Protein AF-A0A7S1CT70-F1 (afdb_monomer)

Sequence (109 aa):
QLRDQDISLQVLTISDHADQYFCCFVIGEGDDIGWLGYFIGKSKYLEKLRIFSWGEGQNTEAFIIDGINRNQSINSLRIGTDLRGVSFRNLRPFFRKNNNRLYQLEFNF

Radius of gyration: 12.8 Å; Cα contacts (8 Å, |Δi|>4): 204; chains: 1; bounding box: 31×29×34 Å

Organism: NCBI:txid267567

Foldseek 3Di:
DDDQCPQAAQEAAADCDDDPVDDHDYAEPPDDLLVVLQSQLPHQRHAEYHYQDHYPPDQCLSSLQSHQLNHQRHQAYYYNDDNVPDDPVSCVSNVVVRPDNNPYDYYHD

Nearest PDB structures (foldseek):
  4z79-assembly1_A  TM=5.790E-01  e=7.187E-02  Homo sapiens
  8iai-assembly1_Y  TM=4.487E-01  e=2.632E-02  Sus scrofa
  1io0-assembly1_A  TM=4.639E-01  e=3.836E-02  Gallus gallus
  4rwt-assembly2_C  TM=5.103E-01  e=4.724E-01  Homo sapiens
  8fvu-assembly1_A  TM=5.474E-01  e=5.817E+00  Homo sapiens

pLDDT: mean 82.26, std 11.18, range [52.81, 94.44]

Structure (mmCIF, N/CA/C/O backbone):
data_AF-A0A7S1CT70-F1
#
_entry.id   AF-A0A7S1CT70-F1
#
loop_
_atom_site.group_PDB
_atom_site.id
_atom_site.type_symbol
_atom_site.label_atom_id
_atom_site.label_alt_id
_atom_site.label_comp_id
_atom_site.label_asym_id
_atom_site.label_entity_id
_atom_site.label_seq_id
_atom_site.pdbx_PDB_ins_code
_atom_site.Cartn_x
_atom_site.Cartn_y
_atom_site.Cartn_z
_atom_site.occupancy
_atom_site.B_iso_or_equiv
_atom_site.auth_seq_id
_atom_site.auth_comp_id
_atom_site.auth_asym_id
_atom_site.auth_atom_id
_atom_site.pdbx_PDB_model_num
ATOM 1 N N . GLN A 1 1 ? -11.341 -5.048 -13.358 1.00 55.19 1 GLN A N 1
ATOM 2 C CA . GLN A 1 1 ? -11.152 -3.583 -13.326 1.00 55.19 1 GLN A CA 1
ATOM 3 C C . GLN A 1 1 ? -11.585 -3.082 -11.962 1.00 55.19 1 GLN A C 1
ATOM 5 O O . GLN A 1 1 ? -12.720 -3.355 -11.586 1.00 55.19 1 GLN A O 1
ATOM 10 N N . LEU A 1 2 ? -10.688 -2.410 -11.232 1.00 61.84 2 LEU A N 1
ATOM 11 C CA . LEU A 1 2 ? -11.051 -1.660 -10.028 1.00 61.84 2 LEU A CA 1
ATOM 12 C C . LEU A 1 2 ? -12.016 -0.549 -10.446 1.00 61.84 2 LEU A C 1
ATOM 14 O O . LEU A 1 2 ? -11.746 0.164 -11.411 1.00 61.84 2 LEU A O 1
ATOM 18 N N . ARG A 1 3 ? -13.157 -0.441 -9.773 1.00 58.53 3 ARG A N 1
ATOM 19 C CA . ARG A 1 3 ? -14.102 0.661 -9.979 1.00 58.53 3 ARG A CA 1
ATOM 20 C C . ARG A 1 3 ? -13.936 1.656 -8.841 1.00 58.53 3 ARG A C 1
ATOM 22 O O . ARG A 1 3 ? -13.630 1.254 -7.719 1.00 58.53 3 ARG A O 1
ATOM 29 N N . ASP A 1 4 ? -14.168 2.937 -9.113 1.00 52.91 4 ASP A N 1
ATOM 30 C CA . ASP A 1 4 ? -14.274 3.936 -8.051 1.00 52.91 4 ASP A CA 1
ATOM 31 C C . ASP A 1 4 ? -15.302 3.465 -7.014 1.00 52.91 4 ASP A C 1
ATOM 33 O O . ASP A 1 4 ? -16.416 3.079 -7.363 1.00 52.91 4 ASP A O 1
ATOM 37 N N . GLN A 1 5 ? -14.912 3.489 -5.738 1.00 52.81 5 GLN A N 1
ATOM 38 C CA . GLN A 1 5 ? -15.730 3.011 -4.619 1.00 52.81 5 GLN A CA 1
ATOM 39 C C . GLN A 1 5 ? -16.078 1.517 -4.672 1.00 52.81 5 GLN A C 1
ATOM 41 O O . GLN A 1 5 ? -17.203 1.137 -4.353 1.00 52.81 5 GLN A O 1
ATOM 46 N N . ASP A 1 6 ? -15.124 0.646 -5.009 1.00 63.03 6 ASP A N 1
ATOM 47 C CA . ASP A 1 6 ? -15.273 -0.786 -4.732 1.00 63.03 6 ASP A CA 1
ATOM 48 C C . ASP A 1 6 ? -15.315 -1.023 -3.205 1.00 63.03 6 ASP A C 1
ATOM 50 O O . ASP A 1 6 ? -14.308 -1.286 -2.542 1.00 63.03 6 ASP A O 1
ATOM 54 N N . ILE A 1 7 ? -16.504 -0.820 -2.626 1.00 62.00 7 ILE A N 1
ATOM 55 C CA . ILE A 1 7 ? -16.789 -0.747 -1.184 1.00 62.00 7 ILE A CA 1
ATOM 56 C C . ILE A 1 7 ? -16.533 -2.063 -0.440 1.00 62.00 7 ILE A C 1
ATOM 58 O O . ILE A 1 7 ? -16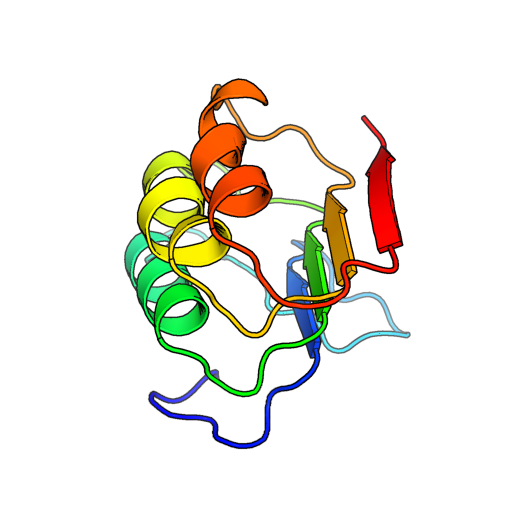.684 -2.118 0.776 1.00 62.00 7 ILE A O 1
ATOM 62 N N . SER A 1 8 ? -16.150 -3.124 -1.148 1.00 74.50 8 SER A N 1
ATOM 63 C CA . SER A 1 8 ? -15.832 -4.431 -0.570 1.00 74.50 8 SER A CA 1
ATOM 64 C C . SER A 1 8 ? -14.369 -4.840 -0.706 1.00 74.50 8 SER A C 1
ATOM 66 O O . SER A 1 8 ? -13.996 -5.904 -0.209 1.00 74.50 8 SER A O 1
ATOM 68 N N . LEU A 1 9 ? -13.518 -4.040 -1.359 1.00 84.75 9 LEU A N 1
ATOM 69 C CA . LEU A 1 9 ? -12.132 -4.444 -1.577 1.00 84.75 9 LEU A CA 1
ATOM 70 C C . LEU A 1 9 ? -11.308 -4.335 -0.286 1.00 84.75 9 LEU A C 1
ATOM 72 O O . LEU A 1 9 ? -10.786 -3.274 0.052 1.00 84.75 9 LEU A O 1
ATOM 76 N N . GLN A 1 10 ? -11.162 -5.466 0.404 1.00 90.25 10 GLN A N 1
ATOM 77 C CA . GLN A 1 10 ? -10.376 -5.579 1.636 1.00 90.25 10 GLN A CA 1
ATOM 78 C C . GLN A 1 10 ? -8.901 -5.889 1.402 1.00 90.25 10 GLN A C 1
ATOM 80 O O . GLN A 1 10 ? -8.056 -5.558 2.235 1.00 90.25 10 GLN A O 1
ATOM 85 N N . VAL A 1 11 ? -8.581 -6.534 0.281 1.00 90.75 11 VAL A N 1
ATOM 86 C CA . VAL A 1 11 ? -7.226 -6.979 -0.043 1.00 90.75 11 VAL A CA 1
ATOM 87 C C . VAL A 1 11 ? -6.882 -6.532 -1.452 1.00 90.75 11 VAL A C 1
ATOM 89 O O . VAL A 1 11 ? -7.578 -6.885 -2.399 1.00 90.75 11 VAL A O 1
ATOM 92 N N . LEU A 1 12 ? -5.778 -5.803 -1.585 1.00 91.00 12 LEU A N 1
ATOM 93 C CA . LEU A 1 12 ? -5.185 -5.453 -2.868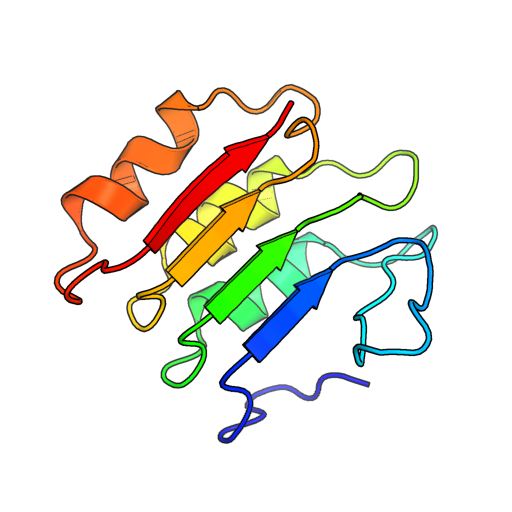 1.00 91.00 12 LEU A CA 1
ATOM 94 C C . LEU A 1 12 ? -3.768 -6.019 -2.927 1.00 91.00 12 LEU A C 1
ATOM 96 O O . LEU A 1 12 ? -2.939 -5.732 -2.062 1.00 91.00 12 LEU A O 1
ATOM 100 N N . THR A 1 13 ? -3.510 -6.825 -3.953 1.00 90.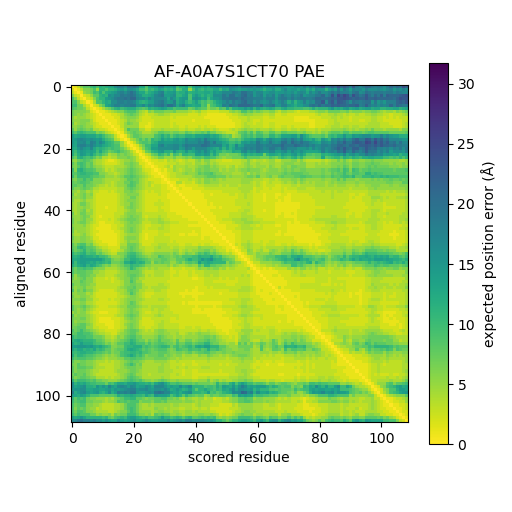31 13 THR A N 1
ATOM 101 C CA . THR A 1 13 ? -2.176 -7.337 -4.269 1.00 90.31 13 THR A CA 1
ATOM 102 C C . THR A 1 13 ? -1.744 -6.759 -5.605 1.00 90.31 13 THR A C 1
ATOM 104 O O . THR A 1 13 ? -2.467 -6.911 -6.582 1.00 90.31 13 THR A O 1
ATOM 107 N N . ILE A 1 14 ? -0.593 -6.096 -5.637 1.00 88.62 14 ILE A N 1
ATOM 108 C CA . ILE A 1 14 ? 0.017 -5.524 -6.838 1.00 88.62 14 ILE A CA 1
ATOM 109 C C . ILE A 1 14 ? 1.184 -6.419 -7.248 1.00 88.62 14 ILE A C 1
ATOM 111 O O . ILE A 1 14 ? 2.056 -6.709 -6.423 1.00 88.62 14 ILE A O 1
ATOM 115 N N . SER A 1 15 ? 1.160 -6.878 -8.497 1.00 85.94 15 SER A N 1
ATOM 116 C CA . SER A 1 15 ? 2.180 -7.752 -9.079 1.00 85.94 15 SER A CA 1
ATOM 117 C C . SER A 1 15 ? 2.119 -7.674 -10.606 1.00 85.94 15 SER A C 1
ATOM 119 O O . SER A 1 15 ? 1.030 -7.648 -11.173 1.00 85.94 15 SER A O 1
ATOM 121 N N . ASP A 1 16 ? 3.270 -7.652 -11.266 1.00 77.19 16 ASP A N 1
ATOM 122 C CA . ASP A 1 16 ? 3.452 -7.767 -12.723 1.00 77.19 16 ASP A CA 1
ATOM 123 C C . ASP A 1 16 ? 3.172 -9.180 -13.263 1.00 77.19 16 ASP A C 1
ATOM 125 O O . ASP A 1 16 ? 2.908 -9.363 -14.45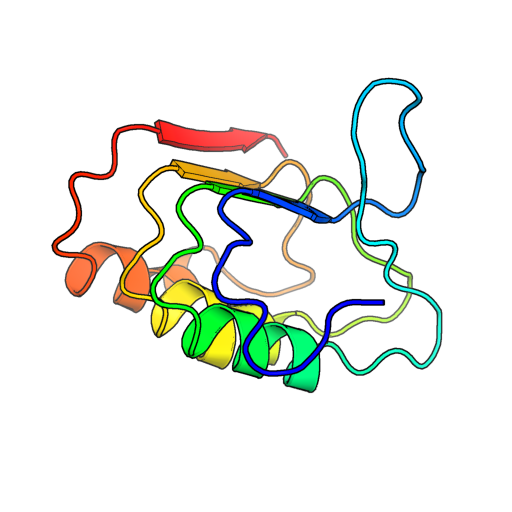2 1.00 77.19 16 ASP A O 1
ATOM 129 N N . HIS A 1 17 ? 3.152 -10.179 -12.382 1.00 70.62 17 HIS A N 1
ATOM 130 C CA . HIS A 1 17 ?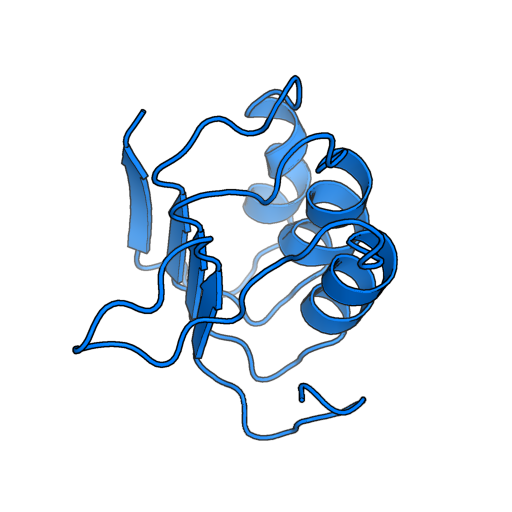 2.745 -11.539 -12.696 1.00 70.62 17 HIS A CA 1
ATOM 131 C C . HIS A 1 17 ? 1.428 -11.890 -12.001 1.00 70.62 17 HIS A C 1
ATOM 133 O O . HIS A 1 17 ? 1.244 -11.645 -10.802 1.00 70.62 17 HIS A O 1
ATOM 139 N N . ALA A 1 18 ? 0.515 -12.508 -12.751 1.00 60.19 18 ALA A N 1
ATOM 140 C CA . ALA A 1 18 ? -0.631 -13.192 -12.173 1.00 60.19 18 ALA A CA 1
ATOM 141 C C . ALA A 1 18 ? -0.129 -14.480 -11.505 1.00 60.19 18 ALA A C 1
ATOM 143 O O . ALA A 1 18 ? 0.173 -15.461 -12.184 1.00 60.19 18 ALA A O 1
ATOM 144 N N . ASP A 1 19 ? 0.005 -14.466 -10.181 1.00 56.41 19 ASP A N 1
ATOM 145 C CA . ASP A 1 19 ? 0.248 -15.690 -9.425 1.00 56.41 19 ASP A CA 1
ATOM 146 C C . ASP A 1 19 ? -1.043 -16.524 -9.424 1.00 56.41 19 ASP A C 1
ATOM 148 O O . ASP A 1 19 ? -2.136 -15.996 -9.214 1.00 56.41 19 ASP A O 1
ATOM 152 N N . GLN A 1 20 ? -0.935 -17.832 -9.656 1.00 52.84 20 GLN A N 1
ATOM 153 C CA . GLN A 1 20 ? -2.086 -18.739 -9.773 1.00 52.84 20 GLN A CA 1
ATOM 154 C C . GLN A 1 20 ? -2.928 -18.797 -8.486 1.00 52.84 20 GLN A C 1
ATOM 156 O O . GLN A 1 20 ? -4.071 -19.251 -8.510 1.00 52.84 20 GLN A O 1
ATOM 161 N N . TYR A 1 21 ? -2.378 -18.314 -7.370 1.00 56.19 21 TYR A N 1
ATOM 162 C CA . TYR A 1 21 ? -2.997 -18.356 -6.048 1.00 56.19 21 TYR A CA 1
ATOM 163 C C . TYR A 1 21 ? -3.617 -17.029 -5.591 1.00 56.19 21 TYR A C 1
ATOM 165 O O . TYR A 1 21 ? -4.318 -17.013 -4.576 1.00 56.19 21 TYR A O 1
ATOM 173 N N . PHE A 1 22 ? -3.397 -15.921 -6.308 1.00 58.97 22 PHE A N 1
ATOM 174 C CA . PHE A 1 22 ? -3.876 -14.604 -5.885 1.00 58.97 22 PHE A CA 1
ATOM 175 C C . PHE A 1 22 ? -4.411 -13.782 -7.060 1.00 58.97 22 PHE A C 1
ATOM 177 O O . PHE A 1 22 ? -3.753 -13.616 -8.081 1.00 58.97 22 PHE A O 1
ATOM 184 N N . CYS A 1 23 ? -5.594 -13.184 -6.887 1.00 65.88 23 CYS A N 1
ATOM 185 C CA . CYS A 1 23 ? -6.047 -12.120 -7.777 1.00 65.88 23 CYS A CA 1
ATOM 186 C C . CYS A 1 23 ? -5.112 -10.910 -7.616 1.00 65.88 23 CYS A C 1
ATOM 188 O O . CYS A 1 23 ? -5.184 -10.198 -6.609 1.00 65.88 23 CYS A O 1
ATOM 190 N N . CYS A 1 24 ? -4.234 -10.694 -8.595 1.00 77.00 24 CYS A N 1
ATOM 191 C CA . CYS A 1 24 ? -3.318 -9.559 -8.637 1.00 77.00 24 CYS A CA 1
ATOM 192 C C . CYS A 1 24 ? -3.882 -8.431 -9.507 1.00 77.00 24 CYS A C 1
ATOM 194 O O . CYS A 1 24 ? -4.453 -8.664 -10.573 1.00 77.00 24 CYS A O 1
ATOM 196 N N . PHE A 1 25 ? -3.691 -7.196 -9.055 1.00 83.75 25 PHE A N 1
ATOM 197 C CA . PHE A 1 25 ? -3.803 -6.016 -9.892 1.00 83.75 25 PHE A CA 1
ATOM 198 C C . PHE A 1 25 ? -2.467 -5.819 -10.609 1.00 83.75 25 PHE A C 1
ATOM 200 O O . PHE A 1 25 ? -1.452 -5.520 -9.976 1.00 83.75 25 PHE A O 1
ATOM 207 N N . VAL A 1 26 ? -2.481 -6.038 -11.920 1.00 83.56 26 VAL A N 1
ATOM 208 C CA . VAL A 1 26 ? -1.314 -5.866 -12.785 1.00 83.56 26 VAL A CA 1
ATOM 209 C C . VAL A 1 26 ? -1.251 -4.409 -13.219 1.00 83.56 26 VAL A C 1
ATOM 211 O O . VAL A 1 26 ? -2.244 -3.887 -13.718 1.00 83.56 26 VAL A O 1
ATOM 214 N N . ILE A 1 27 ? -0.099 -3.768 -13.009 1.00 79.50 27 ILE A N 1
ATOM 215 C CA . ILE A 1 27 ? 0.176 -2.415 -13.501 1.00 79.50 27 ILE A CA 1
ATOM 216 C C . ILE A 1 27 ? 0.896 -2.552 -14.839 1.00 79.50 27 ILE A C 1
ATOM 218 O O . ILE A 1 27 ? 2.036 -3.016 -14.882 1.00 79.50 27 ILE A O 1
ATOM 222 N N . GLY A 1 28 ? 0.222 -2.166 -15.913 1.00 78.62 28 GLY A N 1
ATOM 223 C CA . GLY A 1 28 ? 0.763 -2.139 -17.261 1.00 78.62 28 GLY A CA 1
ATOM 224 C C . GLY A 1 28 ? 1.519 -0.853 -17.593 1.00 78.62 28 GLY A C 1
ATOM 225 O O . GLY A 1 28 ? 1.575 0.114 -16.826 1.00 78.62 28 GLY A O 1
ATOM 226 N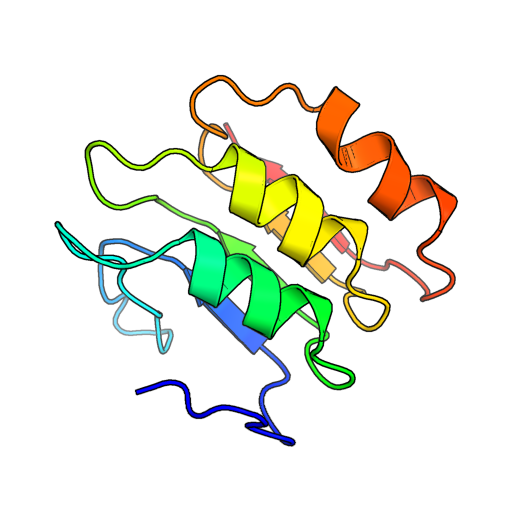 N . GLU A 1 29 ? 2.104 -0.847 -18.786 1.00 78.31 29 GLU A N 1
ATOM 227 C CA . GLU A 1 29 ? 2.646 0.362 -19.395 1.00 78.31 29 GLU A CA 1
ATOM 228 C C . GLU A 1 29 ? 1.509 1.354 -19.690 1.00 78.31 29 GLU A C 1
ATOM 230 O O . GLU A 1 29 ? 0.471 0.983 -20.237 1.00 78.31 29 GLU A O 1
ATOM 235 N N . GLY A 1 30 ? 1.695 2.620 -19.308 1.00 76.94 30 GLY A N 1
ATOM 236 C CA . GLY A 1 30 ? 0.692 3.674 -19.495 1.00 76.94 30 GLY A CA 1
ATOM 237 C C . GLY A 1 30 ? -0.413 3.726 -18.433 1.00 76.94 30 GLY A C 1
ATOM 238 O O . GLY A 1 30 ? -1.206 4.667 -18.456 1.00 76.94 30 GLY A O 1
ATOM 239 N N . ASP A 1 31 ? -0.451 2.783 -17.485 1.00 82.12 31 ASP A N 1
ATOM 240 C CA . ASP A 1 31 ? -1.398 2.836 -16.369 1.00 82.12 31 ASP A CA 1
ATOM 241 C C . ASP A 1 31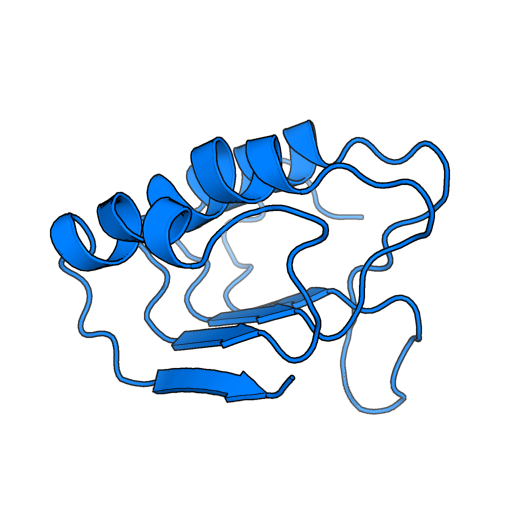 ? -1.095 4.006 -15.422 1.00 82.12 31 ASP A C 1
ATOM 243 O O . ASP A 1 31 ? 0.057 4.268 -15.059 1.00 82.12 31 ASP A O 1
ATOM 247 N N . ASP A 1 32 ? -2.156 4.680 -14.972 1.00 84.25 32 ASP A N 1
ATOM 248 C CA . ASP A 1 32 ? -2.075 5.801 -14.038 1.00 84.25 32 ASP A CA 1
ATOM 249 C C . ASP A 1 32 ? -1.952 5.307 -12.587 1.00 84.25 32 ASP A C 1
ATOM 251 O O . ASP A 1 32 ? -2.930 5.063 -11.870 1.00 84.25 32 ASP A O 1
ATOM 255 N N . ILE A 1 33 ? -0.709 5.189 -12.126 1.00 85.50 33 ILE A N 1
ATOM 256 C CA . ILE A 1 33 ? -0.397 4.874 -10.728 1.00 85.50 33 ILE A CA 1
ATOM 257 C C . ILE A 1 33 ? -0.875 5.961 -9.760 1.00 85.50 33 ILE A C 1
ATOM 259 O O . ILE A 1 33 ? -1.179 5.657 -8.601 1.00 85.50 33 ILE A O 1
ATOM 263 N N . GLY A 1 34 ? -0.969 7.214 -10.208 1.00 86.38 34 GLY A N 1
ATOM 264 C CA . GLY A 1 34 ? -1.537 8.302 -9.420 1.00 86.38 34 GLY A CA 1
ATOM 265 C C . GLY A 1 34 ? -3.006 8.038 -9.096 1.00 86.38 34 GLY A C 1
ATOM 266 O O . GLY A 1 34 ? -3.405 8.158 -7.935 1.00 86.38 34 GLY A O 1
ATOM 267 N N . TRP A 1 35 ? -3.788 7.580 -10.078 1.00 87.19 35 TRP A N 1
ATOM 268 C CA . TRP A 1 35 ? -5.172 7.147 -9.860 1.00 87.19 35 TRP A CA 1
ATOM 269 C C . TRP A 1 35 ? -5.259 5.972 -8.878 1.00 87.19 35 TRP A C 1
ATOM 271 O O . TRP A 1 35 ? -6.074 6.004 -7.953 1.00 87.19 35 TRP A O 1
ATOM 281 N N . LEU A 1 36 ? -4.380 4.970 -9.000 1.00 88.19 36 LEU A N 1
ATOM 282 C CA . LEU A 1 36 ? -4.342 3.848 -8.054 1.00 88.19 36 LEU A CA 1
ATOM 283 C C . LEU A 1 36 ? -4.010 4.314 -6.625 1.00 88.19 36 LEU A C 1
ATOM 285 O O . LEU A 1 36 ? -4.635 3.870 -5.659 1.00 88.19 36 LEU A O 1
ATOM 289 N N . GLY A 1 37 ? -3.066 5.249 -6.492 1.00 91.06 37 GLY A N 1
ATOM 290 C CA . GLY A 1 37 ? -2.766 5.933 -5.238 1.00 91.06 37 GLY A CA 1
ATOM 291 C C . GLY A 1 37 ? -4.002 6.628 -4.670 1.00 91.06 37 GLY A C 1
ATOM 292 O O . GLY A 1 37 ? -4.389 6.368 -3.534 1.00 91.06 37 GLY A O 1
ATOM 293 N N . TYR A 1 38 ? -4.683 7.447 -5.471 1.00 89.56 38 TYR A N 1
ATOM 294 C CA . TYR A 1 38 ? -5.915 8.125 -5.064 1.00 89.56 38 TYR A CA 1
ATOM 295 C C . TYR A 1 38 ? -6.998 7.144 -4.586 1.00 89.56 38 TYR A C 1
ATOM 297 O O . TYR A 1 38 ? -7.578 7.342 -3.513 1.00 89.56 38 TYR A O 1
ATOM 305 N N . PHE A 1 39 ? -7.239 6.069 -5.342 1.00 89.31 39 PHE A N 1
ATOM 306 C CA . PHE A 1 39 ? -8.201 5.023 -4.998 1.00 89.31 39 PHE A CA 1
ATOM 307 C C . PHE A 1 39 ? -7.880 4.391 -3.635 1.00 89.31 39 PHE A C 1
ATOM 309 O O . PHE A 1 39 ? -8.737 4.349 -2.746 1.00 89.31 39 PHE A O 1
ATOM 316 N N . ILE A 1 40 ? -6.626 3.971 -3.428 1.00 91.12 40 ILE A N 1
ATOM 317 C CA . ILE A 1 40 ? -6.159 3.407 -2.155 1.00 91.12 40 ILE A CA 1
ATOM 318 C C . ILE A 1 40 ? -6.350 4.413 -1.024 1.00 91.12 40 ILE A C 1
ATOM 320 O O . ILE A 1 40 ? -6.914 4.068 0.012 1.00 91.12 40 ILE A O 1
ATOM 324 N N . GLY A 1 41 ? -5.939 5.665 -1.215 1.00 92.12 41 GLY A N 1
ATOM 325 C CA . GLY A 1 41 ? -6.016 6.699 -0.186 1.00 92.12 41 GLY A CA 1
ATOM 326 C C . GLY A 1 41 ? -7.437 7.015 0.270 1.00 92.12 41 GLY A C 1
ATOM 327 O O . GLY A 1 41 ? -7.640 7.441 1.408 1.00 92.12 41 GLY A O 1
ATOM 328 N N . LYS A 1 42 ? -8.428 6.806 -0.604 1.00 91.31 42 LYS A N 1
ATOM 329 C CA . LYS A 1 42 ? -9.853 7.033 -0.325 1.00 91.31 42 LYS A CA 1
ATOM 330 C C . LYS A 1 42 ? -10.590 5.798 0.184 1.00 91.31 42 LYS A C 1
ATOM 332 O O . LYS A 1 42 ? -11.686 5.953 0.730 1.00 91.31 42 LYS A O 1
ATOM 337 N N . SER A 1 43 ? -10.023 4.603 0.030 1.00 89.31 43 SER A N 1
ATOM 338 C CA . SER A 1 43 ? -10.666 3.381 0.502 1.00 89.31 43 SER A CA 1
ATOM 339 C C . SER A 1 43 ? -10.789 3.373 2.026 1.00 89.31 43 SER A C 1
ATOM 341 O O . SER A 1 43 ? -9.833 3.644 2.750 1.00 89.31 43 SER A O 1
ATOM 343 N N . LYS A 1 44 ? -11.992 3.047 2.508 1.00 89.69 44 LYS A N 1
ATOM 344 C CA . LYS A 1 44 ? -12.286 2.819 3.933 1.00 89.69 44 LYS A CA 1
ATOM 345 C C . LYS A 1 44 ? -12.274 1.338 4.308 1.00 89.69 44 LYS A C 1
ATOM 347 O O . LYS A 1 44 ? -12.399 1.014 5.483 1.00 89.69 44 LYS A O 1
ATOM 352 N N . TYR A 1 45 ? -12.157 0.465 3.312 1.00 90.25 45 TYR A N 1
ATOM 353 C CA . TYR A 1 45 ? -12.317 -0.979 3.462 1.00 90.25 45 TYR A CA 1
ATOM 354 C C . TYR A 1 45 ? -11.032 -1.739 3.167 1.00 90.25 45 TYR A C 1
ATOM 356 O O . TYR A 1 45 ? -10.939 -2.905 3.522 1.00 90.25 45 TYR A O 1
ATOM 364 N N . LEU A 1 46 ? -10.039 -1.094 2.546 1.00 91.75 46 LEU A N 1
ATOM 365 C CA . LEU A 1 46 ? -8.780 -1.739 2.208 1.00 91.75 46 LEU A CA 1
ATOM 366 C C . LEU A 1 46 ? -7.951 -1.973 3.471 1.00 91.75 46 LEU A C 1
ATOM 368 O O . LEU A 1 46 ? -7.319 -1.056 3.989 1.00 91.75 46 LEU A O 1
ATOM 372 N N . GLU A 1 47 ? -7.954 -3.204 3.956 1.00 93.00 47 GLU A N 1
ATOM 373 C CA . GLU A 1 47 ? -7.247 -3.623 5.165 1.00 93.00 47 GLU A CA 1
ATOM 374 C C . GLU A 1 47 ? -5.828 -4.103 4.854 1.00 93.00 47 GLU A C 1
ATOM 376 O O . GLU A 1 47 ? -4.891 -3.830 5.608 1.00 93.00 47 GLU A O 1
ATOM 381 N N . LYS A 1 48 ? -5.658 -4.805 3.727 1.00 93.62 48 LYS A N 1
ATOM 382 C CA . LYS A 1 48 ? -4.397 -5.455 3.364 1.00 93.62 48 LYS A CA 1
ATOM 383 C C . LYS A 1 48 ? -3.899 -4.946 2.022 1.00 93.62 48 LYS A C 1
ATOM 385 O O . LYS A 1 48 ? -4.562 -5.126 1.001 1.00 93.62 48 LYS A O 1
ATOM 390 N N . LEU A 1 49 ? -2.700 -4.376 2.028 1.00 93.19 49 LEU A N 1
ATOM 391 C CA . LEU A 1 49 ? -1.989 -3.968 0.824 1.00 93.19 49 LEU A CA 1
ATOM 392 C C . LEU A 1 49 ? -0.704 -4.785 0.691 1.00 93.19 49 LEU A C 1
ATOM 394 O O . LEU A 1 49 ? 0.129 -4.808 1.600 1.00 93.19 49 LEU A O 1
ATOM 398 N N . ARG A 1 50 ? -0.556 -5.461 -0.447 1.00 92.50 50 ARG A N 1
ATOM 399 C CA . ARG A 1 50 ? 0.622 -6.258 -0.794 1.00 92.50 50 ARG A CA 1
ATOM 400 C C . ARG A 1 50 ? 1.179 -5.769 -2.117 1.00 92.50 50 ARG A C 1
ATOM 402 O O . ARG A 1 50 ? 0.427 -5.617 -3.073 1.00 92.50 50 ARG A O 1
ATOM 409 N N . ILE A 1 51 ? 2.479 -5.535 -2.165 1.00 90.31 51 ILE A N 1
ATOM 410 C CA . ILE A 1 51 ? 3.167 -5.028 -3.348 1.00 90.31 51 ILE A CA 1
ATOM 411 C C . ILE A 1 51 ? 4.370 -5.927 -3.582 1.00 90.31 51 ILE A C 1
ATOM 413 O O . ILE A 1 51 ? 5.289 -5.913 -2.768 1.00 90.31 51 ILE A O 1
ATOM 417 N N . PHE A 1 52 ? 4.345 -6.734 -4.638 1.00 88.62 52 PHE A N 1
ATOM 418 C CA . PHE A 1 52 ? 5.423 -7.677 -4.953 1.00 88.62 52 PHE A CA 1
ATOM 419 C C . PHE A 1 52 ? 6.298 -7.215 -6.109 1.00 88.62 52 PHE A C 1
ATOM 421 O O . PHE A 1 52 ? 7.474 -7.548 -6.141 1.00 88.62 52 PHE A O 1
ATOM 428 N N . SER A 1 53 ? 5.746 -6.420 -7.016 1.00 86.25 53 SER A N 1
ATOM 429 C CA . SER A 1 53 ? 6.472 -5.854 -8.146 1.00 86.25 53 SER A CA 1
ATOM 430 C C . SER A 1 53 ? 5.702 -4.664 -8.712 1.00 86.25 53 SER A C 1
ATOM 432 O O . SER A 1 53 ? 4.528 -4.442 -8.398 1.00 86.25 53 SER A O 1
ATOM 434 N N . TRP A 1 54 ? 6.391 -3.873 -9.528 1.00 82.56 54 TRP A N 1
ATOM 435 C CA . TRP A 1 54 ? 5.844 -2.712 -10.223 1.00 82.56 54 TRP A CA 1
ATOM 436 C C . TRP A 1 54 ? 5.997 -2.911 -11.730 1.00 82.56 54 TRP A C 1
ATOM 438 O O . TRP A 1 54 ? 7.053 -3.366 -12.169 1.00 82.56 54 TRP A O 1
ATOM 448 N N . GLY A 1 55 ? 5.021 -2.473 -12.529 1.00 76.12 55 GLY A N 1
ATOM 449 C CA . GLY A 1 55 ? 5.204 -2.359 -13.984 1.00 76.12 55 GLY A CA 1
ATOM 450 C C . GLY A 1 55 ? 6.384 -1.442 -14.326 1.00 76.12 55 GLY A C 1
ATOM 451 O O . GLY A 1 55 ? 6.716 -0.558 -13.539 1.00 76.12 55 GLY A O 1
ATOM 452 N N . GLU A 1 56 ? 7.078 -1.655 -15.444 1.00 72.69 56 GLU A N 1
ATOM 453 C CA . GLU A 1 56 ? 8.277 -0.888 -15.835 1.00 72.69 56 GLU A CA 1
ATOM 454 C C . GLU A 1 56 ? 8.037 0.633 -15.948 1.00 72.69 56 GLU A C 1
ATOM 456 O O . GLU A 1 56 ? 6.944 1.085 -16.267 1.00 72.69 56 GLU A O 1
ATOM 461 N N . GLY A 1 57 ? 9.060 1.448 -15.646 1.00 69.75 57 GLY A N 1
ATOM 462 C CA . GLY A 1 57 ? 9.038 2.913 -15.852 1.00 69.75 57 GLY A CA 1
ATOM 463 C C . GLY A 1 57 ? 8.183 3.734 -14.876 1.00 69.75 57 GLY A C 1
ATOM 464 O O . GLY A 1 57 ? 8.133 4.958 -14.952 1.00 69.75 57 GLY A O 1
ATOM 465 N N . GLN A 1 58 ? 7.528 3.067 -13.937 1.00 73.69 58 GLN A N 1
ATOM 466 C CA . GLN A 1 58 ? 6.535 3.662 -13.060 1.00 73.69 58 GLN A CA 1
ATOM 467 C C . GLN A 1 58 ? 7.120 4.464 -11.879 1.00 73.69 58 GLN A C 1
ATOM 469 O O . GLN A 1 58 ? 7.955 3.949 -11.129 1.00 73.69 58 GLN A O 1
ATOM 474 N N . ASN A 1 59 ? 6.636 5.700 -11.677 1.00 77.31 59 ASN A N 1
ATOM 475 C CA . ASN A 1 59 ? 6.943 6.530 -10.504 1.00 77.31 59 ASN A CA 1
ATOM 476 C C . ASN A 1 59 ? 5.955 6.231 -9.365 1.00 77.31 59 ASN A C 1
ATOM 478 O O . ASN A 1 59 ? 4.757 6.493 -9.464 1.00 77.31 59 ASN A O 1
ATOM 482 N N . THR A 1 60 ? 6.472 5.711 -8.256 1.00 86.31 60 THR A N 1
ATOM 483 C CA . THR A 1 60 ? 5.676 5.254 -7.110 1.00 86.31 60 THR A CA 1
ATOM 484 C C . THR A 1 60 ? 5.435 6.350 -6.067 1.00 86.31 60 THR A C 1
ATOM 486 O O . THR A 1 60 ? 4.686 6.133 -5.115 1.00 86.31 60 THR A O 1
ATOM 489 N N . GLU A 1 61 ? 6.020 7.544 -6.210 1.00 87.25 61 GLU A N 1
ATOM 490 C CA . GLU A 1 61 ? 5.931 8.599 -5.194 1.00 87.25 61 GLU A CA 1
ATOM 491 C C . GLU A 1 61 ? 4.482 9.029 -4.932 1.00 87.25 61 GLU A C 1
ATOM 493 O O . GLU A 1 61 ? 4.040 9.041 -3.779 1.00 87.25 61 GLU A O 1
ATOM 498 N N . ALA A 1 62 ? 3.718 9.306 -5.993 1.00 84.62 62 ALA A N 1
ATOM 499 C CA . ALA A 1 62 ? 2.305 9.667 -5.886 1.00 84.62 62 ALA A CA 1
ATOM 500 C C . ALA A 1 62 ? 1.488 8.549 -5.220 1.00 84.62 62 ALA A C 1
ATOM 502 O O . ALA A 1 62 ? 0.658 8.812 -4.353 1.00 84.62 62 ALA A O 1
ATOM 503 N N . PHE A 1 63 ? 1.784 7.286 -5.532 1.00 90.25 63 PHE A N 1
ATOM 504 C CA . PHE A 1 63 ? 1.141 6.137 -4.897 1.00 90.25 63 PHE A CA 1
ATOM 505 C C . PHE A 1 63 ? 1.407 6.071 -3.389 1.00 90.25 63 PHE A C 1
ATOM 507 O O . PHE A 1 63 ? 0.500 5.799 -2.599 1.00 90.25 63 PHE A O 1
ATOM 514 N N . ILE A 1 64 ? 2.636 6.355 -2.960 1.00 91.19 64 ILE A N 1
ATOM 515 C CA . ILE A 1 64 ? 2.990 6.368 -1.538 1.00 91.19 64 ILE A CA 1
ATOM 516 C C . ILE A 1 64 ? 2.335 7.555 -0.821 1.00 91.19 64 ILE A C 1
ATOM 518 O O . ILE A 1 64 ? 1.760 7.383 0.259 1.00 91.19 64 ILE A O 1
ATOM 522 N N . ILE A 1 65 ? 2.408 8.757 -1.401 1.00 89.81 65 ILE A N 1
ATOM 523 C CA . ILE A 1 65 ? 1.905 9.995 -0.788 1.00 89.81 65 ILE A CA 1
ATOM 524 C C . ILE A 1 65 ? 0.378 10.030 -0.761 1.00 89.81 65 ILE A C 1
ATOM 526 O O . ILE A 1 65 ? -0.198 10.337 0.285 1.00 89.81 65 ILE A O 1
ATOM 530 N N . ASP A 1 66 ? -0.275 9.719 -1.875 1.00 90.12 66 ASP A N 1
ATOM 531 C CA . ASP A 1 66 ? -1.724 9.845 -2.010 1.00 90.12 66 ASP A CA 1
ATOM 532 C C . ASP A 1 66 ? -2.470 8.557 -1.684 1.00 90.12 66 ASP A C 1
ATOM 534 O O . ASP A 1 66 ? -3.627 8.636 -1.277 1.00 90.12 66 ASP A O 1
ATOM 538 N N . GLY A 1 67 ? -1.800 7.405 -1.766 1.00 92.62 67 GLY A N 1
ATOM 539 C CA . GLY A 1 67 ? -2.333 6.106 -1.370 1.00 92.62 67 GLY A CA 1
ATOM 540 C C . GLY A 1 67 ? -2.009 5.753 0.068 1.00 92.62 67 GLY A C 1
ATOM 541 O O . GLY A 1 67 ? -2.806 6.018 0.972 1.00 92.62 67 GLY A O 1
ATOM 542 N N . ILE A 1 68 ? -0.844 5.139 0.290 1.00 92.38 68 ILE A N 1
ATOM 543 C CA . ILE A 1 68 ? -0.506 4.519 1.584 1.00 92.38 68 ILE A CA 1
ATOM 544 C C . ILE A 1 68 ? -0.602 5.531 2.731 1.00 92.38 68 ILE A C 1
ATOM 546 O O . ILE A 1 68 ? -1.228 5.260 3.751 1.00 92.38 68 ILE A O 1
ATOM 550 N N . ASN A 1 69 ? -0.032 6.724 2.565 1.00 92.94 69 ASN A N 1
ATOM 551 C CA . ASN A 1 69 ? 0.022 7.731 3.626 1.00 92.94 69 ASN A CA 1
ATOM 552 C C . ASN A 1 69 ? -1.323 8.379 3.974 1.00 92.94 69 ASN A C 1
ATOM 554 O O . ASN A 1 69 ? -1.451 8.965 5.055 1.00 92.94 69 ASN A O 1
ATOM 558 N N . ARG A 1 70 ? -2.301 8.340 3.063 1.00 92.69 70 ARG A N 1
ATOM 559 C CA . ARG A 1 70 ? -3.639 8.903 3.295 1.00 92.69 70 ARG A CA 1
ATOM 560 C C . ARG A 1 70 ? -4.634 7.853 3.749 1.00 92.69 70 ARG A C 1
ATOM 562 O O . ARG A 1 70 ? -5.586 8.211 4.439 1.00 92.69 70 ARG A O 1
ATOM 569 N N . ASN A 1 71 ? -4.408 6.591 3.405 1.00 92.50 71 ASN A N 1
ATOM 570 C CA . ASN A 1 71 ? -5.303 5.516 3.775 1.00 92.50 71 ASN A CA 1
ATOM 571 C C . ASN A 1 71 ? -5.354 5.338 5.308 1.00 92.50 71 ASN A C 1
ATOM 573 O O . ASN A 1 71 ? -4.332 5.333 5.993 1.00 92.50 71 ASN A O 1
ATOM 577 N N . GLN A 1 72 ? -6.576 5.218 5.832 1.00 90.69 72 GLN A N 1
ATOM 578 C CA . GLN A 1 72 ? -6.876 5.041 7.257 1.00 90.69 72 GLN A CA 1
ATOM 579 C C . GLN A 1 72 ? -7.634 3.732 7.510 1.00 90.69 72 GLN A C 1
ATOM 581 O O . GLN A 1 72 ? -8.404 3.657 8.459 1.00 90.69 72 GLN A O 1
ATOM 586 N N . SER A 1 73 ? -7.482 2.714 6.661 1.00 91.81 73 SER A N 1
ATOM 587 C CA . SER A 1 73 ? -8.056 1.366 6.826 1.00 91.81 73 SER A CA 1
ATOM 588 C C . SER A 1 73 ? -6.986 0.266 6.838 1.00 91.81 73 SER A C 1
ATOM 590 O O . SER A 1 73 ? -7.193 -0.775 7.457 1.00 91.81 73 SER A O 1
ATOM 592 N N . ILE A 1 74 ? -5.817 0.506 6.232 1.00 93.75 74 ILE A N 1
ATOM 593 C CA . ILE A 1 74 ? -4.742 -0.482 6.114 1.00 93.75 74 ILE A CA 1
ATOM 594 C C . ILE A 1 74 ? -4.204 -0.838 7.502 1.00 93.75 74 ILE A C 1
ATOM 596 O O . ILE A 1 74 ? -3.731 0.013 8.256 1.00 93.75 74 ILE A O 1
ATOM 600 N N . ASN A 1 75 ? -4.239 -2.129 7.811 1.00 93.56 75 ASN A N 1
ATOM 601 C CA . ASN A 1 75 ? -3.742 -2.735 9.045 1.00 93.56 75 ASN A CA 1
ATOM 602 C C . ASN A 1 75 ? -2.730 -3.874 8.775 1.00 93.56 75 ASN A C 1
ATOM 604 O O . ASN A 1 75 ? -2.132 -4.405 9.714 1.00 93.56 75 ASN A O 1
ATOM 608 N N . SER A 1 76 ? -2.491 -4.193 7.498 1.00 94.44 76 SER A N 1
ATOM 609 C CA . SER A 1 76 ? -1.458 -5.110 7.013 1.00 94.44 76 SER A CA 1
ATOM 610 C C . SER A 1 76 ? -0.804 -4.530 5.756 1.00 94.44 76 SER A C 1
ATOM 612 O O . SER A 1 76 ? -1.467 -4.350 4.731 1.00 94.44 76 SER A O 1
ATOM 614 N N . LEU A 1 77 ? 0.494 -4.227 5.836 1.00 93.50 77 LEU A N 1
ATOM 615 C CA . LEU A 1 77 ? 1.285 -3.715 4.714 1.00 93.50 77 LEU A CA 1
ATOM 616 C C . LEU A 1 77 ? 2.474 -4.641 4.440 1.00 93.50 77 LEU A C 1
ATOM 618 O O . LEU A 1 77 ? 3.306 -4.862 5.321 1.00 93.50 77 LEU A O 1
ATOM 622 N N . ARG A 1 78 ? 2.566 -5.150 3.208 1.00 93.00 78 ARG A N 1
ATOM 623 C CA . ARG A 1 78 ? 3.692 -5.963 2.732 1.00 93.00 78 ARG A CA 1
ATOM 624 C C . ARG A 1 78 ? 4.272 -5.369 1.456 1.00 93.00 78 ARG A C 1
ATOM 626 O O . ARG A 1 78 ? 3.549 -5.210 0.475 1.00 93.00 78 ARG A O 1
ATOM 633 N N . ILE A 1 79 ? 5.566 -5.077 1.470 1.00 90.44 79 ILE A N 1
ATOM 634 C CA . ILE A 1 79 ? 6.314 -4.547 0.329 1.00 90.44 79 ILE A CA 1
ATOM 635 C C . ILE A 1 79 ? 7.483 -5.503 0.064 1.00 90.44 79 ILE A C 1
ATOM 637 O O . ILE A 1 79 ? 8.404 -5.602 0.865 1.00 90.44 79 ILE A O 1
ATOM 641 N N . GLY A 1 80 ? 7.392 -6.260 -1.025 1.00 88.56 80 GLY A N 1
ATOM 642 C CA . GLY A 1 80 ? 8.354 -7.278 -1.460 1.00 88.56 80 GLY A CA 1
ATOM 643 C C . GLY A 1 80 ? 9.255 -6.839 -2.618 1.00 88.56 80 GLY A C 1
ATOM 644 O O . GLY A 1 80 ? 9.853 -7.685 -3.267 1.00 88.56 80 GLY A O 1
ATOM 645 N N . THR A 1 81 ? 9.281 -5.543 -2.925 1.00 86.75 81 THR A N 1
ATOM 646 C CA . THR A 1 81 ? 10.057 -4.939 -4.016 1.00 86.75 81 THR A CA 1
ATOM 647 C C . THR A 1 81 ? 10.611 -3.595 -3.559 1.00 86.75 81 THR A C 1
ATOM 649 O O . THR A 1 81 ? 10.099 -2.990 -2.610 1.00 86.75 81 THR A O 1
ATOM 652 N N . ASP A 1 82 ? 11.625 -3.082 -4.257 1.00 83.56 82 ASP A N 1
ATOM 653 C CA . ASP A 1 82 ? 12.045 -1.695 -4.084 1.00 83.56 82 ASP A CA 1
ATOM 654 C C . ASP A 1 82 ? 10.890 -0.714 -4.377 1.00 83.56 82 ASP A C 1
ATOM 656 O O . ASP A 1 82 ? 9.922 -1.037 -5.071 1.00 83.56 82 ASP A O 1
ATOM 660 N N . LEU A 1 83 ? 10.973 0.497 -3.822 1.00 81.19 83 LEU A N 1
ATOM 661 C CA . LEU A 1 83 ? 10.012 1.575 -4.078 1.00 81.19 83 LEU A CA 1
ATOM 662 C C . LEU A 1 83 ? 10.524 2.565 -5.140 1.00 81.19 83 LEU A C 1
ATOM 664 O O . LEU A 1 83 ? 10.133 3.727 -5.117 1.00 81.19 83 LEU A O 1
ATOM 668 N N . ARG A 1 84 ? 11.421 2.143 -6.041 1.00 80.12 84 ARG A N 1
ATOM 669 C CA . ARG A 1 84 ? 11.934 2.918 -7.189 1.00 80.12 84 ARG A CA 1
ATOM 670 C C . ARG A 1 84 ? 12.303 4.373 -6.886 1.00 80.12 84 ARG A C 1
ATOM 672 O O . ARG A 1 84 ? 11.792 5.309 -7.490 1.00 80.12 84 ARG A O 1
ATOM 679 N N . GLY A 1 85 ? 13.209 4.561 -5.930 1.00 71.75 85 GLY A N 1
ATOM 680 C CA . GLY A 1 85 ? 13.713 5.886 -5.550 1.00 71.75 85 GLY A CA 1
ATOM 681 C C . GLY A 1 85 ? 12.918 6.577 -4.440 1.00 71.75 85 GLY A C 1
ATOM 682 O O . GLY A 1 85 ? 13.367 7.599 -3.921 1.00 71.75 85 GLY A O 1
ATOM 683 N N . VAL A 1 86 ? 11.801 5.998 -3.991 1.00 79.56 86 VAL A N 1
ATOM 684 C CA . VAL A 1 86 ? 11.114 6.462 -2.783 1.00 79.56 86 VAL A CA 1
ATOM 685 C C . VAL A 1 86 ? 11.810 5.901 -1.544 1.00 79.56 86 VAL A C 1
ATOM 687 O O . VAL A 1 86 ? 11.988 4.693 -1.381 1.00 79.56 86 VAL A O 1
ATOM 690 N N . SER A 1 87 ? 12.199 6.788 -0.629 1.00 82.25 87 SER A N 1
ATOM 691 C CA . SER A 1 87 ? 12.796 6.383 0.639 1.00 82.25 87 SER A CA 1
ATOM 692 C C . SER A 1 87 ? 11.736 5.787 1.560 1.00 82.25 87 SER A C 1
ATOM 694 O O . SER A 1 87 ? 10.606 6.264 1.636 1.00 82.25 87 SER A O 1
ATOM 696 N N . PHE A 1 88 ? 12.135 4.832 2.398 1.00 80.25 88 PHE A N 1
ATOM 697 C CA . PHE A 1 88 ? 11.310 4.368 3.516 1.00 80.25 88 PHE A CA 1
ATOM 698 C C . PHE A 1 88 ? 10.783 5.523 4.388 1.00 80.25 88 PHE A C 1
ATOM 700 O O . PHE A 1 88 ? 9.692 5.461 4.954 1.00 80.25 88 PHE A O 1
ATOM 707 N N . ARG A 1 89 ? 11.535 6.630 4.470 1.00 85.00 89 ARG A N 1
ATOM 708 C CA . ARG A 1 89 ? 11.129 7.843 5.196 1.00 85.00 89 ARG A CA 1
ATOM 709 C C . ARG A 1 89 ? 9.828 8.446 4.666 1.00 85.00 89 ARG A C 1
ATOM 711 O O . ARG A 1 89 ? 9.115 9.085 5.440 1.00 85.00 89 ARG A O 1
ATOM 718 N N . ASN A 1 90 ? 9.494 8.226 3.398 1.00 88.62 90 ASN A N 1
ATOM 719 C CA . ASN A 1 90 ? 8.246 8.689 2.807 1.00 88.62 90 ASN A CA 1
ATOM 720 C C . ASN A 1 90 ? 7.020 7.980 3.405 1.00 88.62 90 ASN A C 1
ATOM 722 O O . ASN A 1 90 ? 5.940 8.546 3.331 1.00 88.62 90 ASN A O 1
ATOM 726 N N . LEU A 1 91 ? 7.165 6.827 4.076 1.00 88.88 91 LEU A N 1
ATOM 727 C CA . LEU A 1 91 ? 6.082 6.141 4.807 1.00 88.88 91 LEU A CA 1
ATOM 728 C C . LEU A 1 91 ? 5.857 6.685 6.228 1.00 88.88 91 LEU A C 1
ATOM 730 O O . LEU A 1 91 ? 4.972 6.234 6.954 1.00 88.88 91 LEU A O 1
ATOM 734 N N . ARG A 1 92 ? 6.645 7.671 6.670 1.00 89.69 92 ARG A N 1
ATOM 735 C CA . ARG A 1 92 ? 6.501 8.268 8.007 1.00 89.69 92 ARG A CA 1
ATOM 736 C C . ARG A 1 92 ? 5.076 8.767 8.307 1.00 89.69 92 ARG A C 1
ATOM 738 O O . ARG A 1 92 ? 4.643 8.584 9.445 1.00 89.69 92 ARG A O 1
ATOM 745 N N . PRO A 1 93 ? 4.341 9.409 7.375 1.00 90.69 93 PRO A N 1
ATOM 746 C CA . PRO A 1 93 ? 2.964 9.820 7.633 1.00 90.69 93 PRO A CA 1
ATOM 747 C C . PRO A 1 93 ? 2.032 8.641 7.915 1.00 90.69 93 PRO A C 1
ATOM 749 O O . PRO A 1 93 ? 1.250 8.747 8.857 1.00 90.69 93 PRO A O 1
ATOM 752 N N . PHE A 1 94 ? 2.159 7.531 7.180 1.00 89.62 94 PHE A N 1
ATOM 753 C CA . PHE A 1 94 ? 1.416 6.299 7.443 1.00 89.62 94 PHE A CA 1
ATOM 754 C C . PHE A 1 94 ? 1.613 5.853 8.895 1.00 89.62 94 PHE A C 1
ATOM 756 O O . PHE A 1 94 ? 0.651 5.806 9.650 1.00 89.62 94 PHE A O 1
ATOM 763 N N . PHE A 1 95 ? 2.854 5.670 9.352 1.00 86.75 95 PHE A N 1
ATOM 764 C CA . PHE A 1 95 ? 3.109 5.212 10.727 1.00 86.75 95 PHE A CA 1
ATOM 765 C C . PHE A 1 95 ? 2.674 6.195 11.822 1.00 86.75 95 PHE A C 1
ATOM 767 O O . PHE A 1 95 ? 2.419 5.786 12.949 1.00 86.75 95 PHE A O 1
ATOM 774 N N . ARG A 1 96 ? 2.611 7.496 11.522 1.00 85.00 96 ARG A N 1
ATOM 775 C CA . ARG A 1 96 ? 2.198 8.521 12.495 1.00 85.00 96 ARG A CA 1
ATOM 776 C C . ARG A 1 96 ? 0.693 8.695 12.603 1.00 85.00 96 ARG A C 1
ATOM 778 O O . ARG A 1 96 ? 0.214 9.080 13.662 1.00 85.00 96 ARG A O 1
ATOM 785 N N . LYS A 1 97 ? -0.011 8.545 11.483 1.00 77.94 97 LYS A N 1
ATOM 786 C CA . LYS A 1 97 ? -1.442 8.843 11.373 1.00 77.94 97 LYS A CA 1
ATOM 787 C C . LYS A 1 97 ? -2.300 7.595 11.433 1.00 77.94 97 LYS A C 1
ATOM 789 O O . LYS A 1 97 ? -3.481 7.716 11.729 1.00 77.94 97 LYS A O 1
ATOM 794 N N . ASN A 1 98 ? -1.731 6.431 11.129 1.00 66.12 98 ASN A N 1
ATOM 795 C CA . ASN A 1 98 ? -2.480 5.194 11.116 1.00 66.12 98 ASN A CA 1
ATOM 796 C C . ASN A 1 98 ? -2.858 4.799 12.548 1.00 66.12 98 ASN A C 1
ATOM 798 O O . ASN A 1 98 ? -2.071 4.210 13.284 1.00 66.12 98 ASN A O 1
ATOM 802 N N . ASN A 1 99 ? -4.081 5.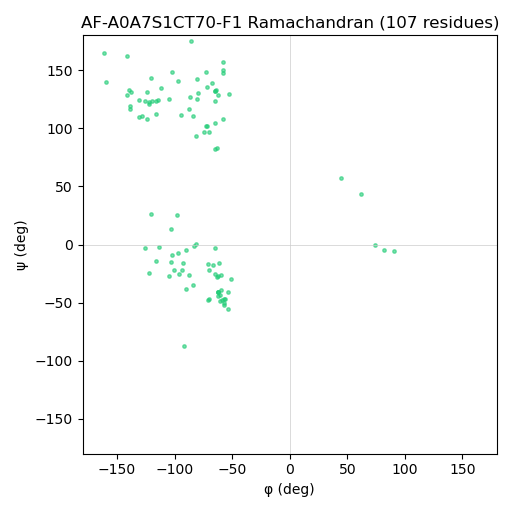156 12.930 1.00 68.62 99 ASN A N 1
ATOM 803 C CA . ASN A 1 99 ? -4.695 4.768 14.196 1.00 68.62 99 ASN A CA 1
ATOM 804 C C . ASN A 1 99 ? -5.295 3.356 14.147 1.00 68.62 99 ASN A C 1
ATOM 806 O O . ASN A 1 99 ? -5.859 2.896 15.143 1.00 68.62 99 ASN A O 1
ATOM 810 N N . ASN A 1 100 ? -5.188 2.652 13.017 1.00 65.94 100 ASN A N 1
ATOM 811 C CA . ASN A 1 100 ? -5.574 1.254 12.968 1.00 65.94 100 ASN A CA 1
ATOM 812 C C . ASN A 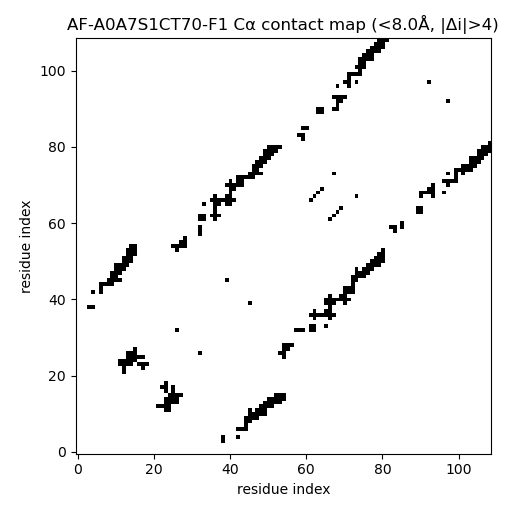1 100 ? -4.457 0.403 13.532 1.00 65.94 100 ASN A C 1
ATOM 814 O O . ASN A 1 100 ? -3.277 0.657 13.307 1.00 65.94 100 ASN A O 1
ATOM 818 N N . ARG A 1 101 ? -4.851 -0.637 14.260 1.00 79.88 101 ARG A N 1
ATOM 819 C CA . ARG A 1 101 ? -3.953 -1.613 14.872 1.00 79.88 101 ARG A CA 1
ATOM 820 C C . ARG A 1 101 ? -3.188 -2.373 13.784 1.00 79.88 101 ARG A C 1
ATOM 822 O O . ARG A 1 101 ? -3.604 -3.457 13.385 1.00 79.88 101 ARG A O 1
ATOM 829 N N . LEU A 1 102 ? -2.098 -1.781 13.294 1.00 86.25 102 LEU A N 1
ATOM 830 C CA . LEU A 1 102 ? -1.173 -2.398 12.352 1.00 86.25 102 LEU A CA 1
ATOM 831 C C . LEU A 1 102 ? -0.648 -3.683 12.994 1.00 86.25 102 LEU A C 1
ATOM 833 O O . LEU A 1 102 ? 0.105 -3.627 13.964 1.00 86.25 102 LEU A O 1
ATOM 837 N N . TYR A 1 103 ? -1.084 -4.831 12.485 1.00 88.88 103 TYR A N 1
ATOM 838 C CA . TYR A 1 103 ? -0.702 -6.135 13.030 1.00 88.88 103 TYR A CA 1
ATOM 839 C C . TYR A 1 103 ? 0.355 -6.827 12.166 1.00 88.88 103 TYR A C 1
ATOM 841 O O . TYR A 1 103 ? 0.982 -7.785 12.612 1.00 88.88 103 TYR A O 1
ATOM 849 N N . GLN A 1 104 ? 0.558 -6.353 10.933 1.00 90.62 104 GLN A N 1
ATOM 850 C CA . GLN A 1 104 ? 1.577 -6.874 10.034 1.00 90.62 104 GLN A CA 1
ATOM 851 C C . GLN A 1 104 ? 2.242 -5.748 9.247 1.00 90.62 104 GLN A C 1
ATOM 853 O O . GLN A 1 104 ? 1.579 -4.941 8.591 1.00 90.62 104 GLN A O 1
ATOM 858 N N . LEU A 1 105 ? 3.570 -5.751 9.290 1.00 90.88 105 LEU A N 1
ATOM 859 C CA . LEU A 1 105 ? 4.437 -4.896 8.501 1.00 90.88 105 LEU A CA 1
ATOM 860 C C . LEU A 1 105 ? 5.619 -5.735 8.024 1.00 90.88 105 LEU A C 1
ATOM 862 O O . LEU A 1 105 ? 6.357 -6.269 8.847 1.00 90.88 105 LEU A O 1
ATOM 866 N N . GLU A 1 106 ? 5.783 -5.865 6.714 1.00 90.81 106 GLU A N 1
ATOM 867 C CA . GLU A 1 106 ? 6.826 -6.706 6.130 1.00 90.81 106 GLU A CA 1
ATOM 868 C C . GLU A 1 106 ? 7.486 -6.004 4.945 1.00 90.81 106 GLU A C 1
ATOM 870 O O . GLU A 1 106 ? 6.801 -5.493 4.054 1.00 90.81 106 GLU A O 1
ATOM 875 N N . PHE A 1 107 ? 8.818 -6.003 4.953 1.00 84.81 107 PHE A N 1
ATOM 876 C CA . PHE A 1 107 ? 9.659 -5.470 3.892 1.00 84.81 107 PHE A CA 1
ATOM 877 C C . PHE A 1 107 ? 10.676 -6.534 3.496 1.00 84.81 107 PHE A C 1
ATOM 879 O O . PHE A 1 107 ? 11.568 -6.838 4.287 1.00 84.81 107 PHE A O 1
ATOM 886 N N . ASN A 1 108 ? 10.530 -7.084 2.294 1.00 79.06 108 ASN A N 1
ATOM 887 C CA . ASN A 1 108 ? 11.494 -8.015 1.717 1.00 79.06 108 ASN A CA 1
ATOM 888 C C . ASN A 1 108 ? 12.074 -7.339 0.479 1.00 79.06 108 ASN A C 1
ATOM 890 O O . ASN A 1 108 ? 11.338 -7.078 -0.468 1.00 79.06 108 ASN A O 1
ATOM 894 N N . PHE A 1 109 ? 13.357 -7.003 0.536 1.00 67.31 109 PHE A N 1
ATOM 895 C CA . PHE A 1 109 ? 14.103 -6.404 -0.566 1.00 67.31 109 PHE A CA 1
ATOM 896 C C . PHE A 1 109 ? 15.118 -7.412 -1.091 1.00 67.31 109 PHE A C 1
ATOM 898 O O . PHE A 1 109 ? 15.656 -8.170 -0.248 1.00 67.31 109 PHE A O 1
#

Solvent-accessible surface area (backbone atoms only — not comparable to full-atom values): 6143 Å² total; per-residue (Å²): 130,93,56,91,80,56,79,76,48,36,68,49,36,31,20,68,57,80,50,97,89,47,86,46,50,63,47,54,82,90,58,61,48,54,57,53,7,44,53,49,20,68,34,76,46,34,28,32,44,35,37,53,43,72,32,78,97,62,73,45,57,50,26,42,59,41,6,59,38,51,26,75,33,54,28,29,44,36,37,47,42,82,51,76,87,53,55,77,70,67,47,49,53,26,75,73,65,45,84,47,79,64,79,44,78,47,79,47,121

Secondary structure (DSSP, 8-state):
-PPTT-TT--EEEE-SS--TTS--B---TT--HHHHHHHHHH-SS--EEEE----TT---HHIIIIIITT-SS--EEEE-S--TT--GGGGHHHHHH--S---EEEE--

Mean predicted aligned error: 5.94 Å